Protein AF-A0A4X2M7F9-F1 (afdb_monomer)

Nearest PDB structures (foldseek):
  7aah-assembly2_B  TM=9.301E-01  e=3.452E-06  Homo sapiens
  7aah-assembly1_A  TM=8.688E-01  e=3.042E-06  Homo sapiens

Radius of gyration: 16.71 Å; Cα contacts (8 Å, |Δi|>4): 73; chains: 1; bounding box: 31×27×58 Å

Organism: Vombatus ursinus (NCBI:txid29139)

Foldseek 3Di:
DDPVLVVCLVQQQQWFWWQDPNDIDIDGPPDDDDPDDTDGDGDDCRSVVSNVLVVVCCVPQNPVNLVVQCVPPNPVSSCCVSCVPPDDDDPDPDPPDPPPPPD

Sequence (103 aa):
MCVLCLLVIISATSYGVQEVNKVKRFVGPGLDDVVGISVMITGGPWPGRLFKMCHNYLGELGEDQLYSEYRQGGREALERLLCRDTCPEEEMPGQEEFLRKEL

Structure (mmCIF, N/CA/C/O backbone):
data_AF-A0A4X2M7F9-F1
#
_entry.id   AF-A0A4X2M7F9-F1
#
loop_
_atom_site.group_PDB
_atom_site.id
_atom_site.type_symbol
_atom_site.label_atom_id
_atom_site.label_alt_id
_atom_site.label_comp_id
_atom_site.label_asym_id
_atom_site.label_entity_id
_atom_site.label_seq_id
_atom_site.pdbx_PDB_ins_code
_atom_site.Cartn_x
_atom_site.Cartn_y
_atom_site.Cartn_z
_atom_site.occupancy
_atom_site.B_iso_or_equiv
_atom_site.auth_seq_id
_atom_site.auth_comp_id
_atom_site.auth_asym_id
_atom_site.auth_atom_id
_atom_site.pdbx_PDB_model_num
ATOM 1 N N . MET A 1 1 ? -2.374 -9.892 14.219 1.00 46.53 1 MET A N 1
ATOM 2 C CA . MET A 1 1 ? -2.205 -10.385 12.822 1.00 46.53 1 MET A CA 1
ATOM 3 C C . MET A 1 1 ? -3.547 -10.311 12.107 1.00 46.53 1 MET A C 1
ATOM 5 O O . MET A 1 1 ? -4.291 -11.285 12.069 1.00 46.53 1 MET A O 1
ATOM 9 N N . CYS A 1 2 ? -3.881 -9.131 11.581 1.00 42.03 2 CYS A N 1
ATOM 10 C CA . CYS A 1 2 ? -5.092 -8.913 10.791 1.00 42.03 2 CYS A CA 1
ATOM 11 C C . CYS A 1 2 ? -5.180 -9.866 9.589 1.00 42.03 2 CYS A C 1
ATOM 13 O O . CYS A 1 2 ? -4.201 -10.057 8.866 1.00 42.03 2 CYS A O 1
ATOM 15 N N . VAL A 1 3 ? -6.389 -10.365 9.318 1.00 46.81 3 VAL A N 1
ATOM 16 C CA . VAL A 1 3 ? -6.742 -11.145 8.113 1.00 46.81 3 VAL A CA 1
ATOM 17 C C . VAL A 1 3 ? -6.356 -10.394 6.826 1.00 46.81 3 VAL A C 1
ATOM 19 O O . VAL A 1 3 ? -5.976 -11.010 5.836 1.00 46.81 3 VAL A O 1
ATOM 22 N N . LEU A 1 4 ? -6.361 -9.058 6.874 1.00 50.16 4 LEU A N 1
ATOM 23 C CA . LEU A 1 4 ? -5.976 -8.162 5.782 1.00 50.16 4 LEU A CA 1
ATOM 24 C C . LEU A 1 4 ? -4.472 -8.183 5.454 1.00 50.16 4 LEU A C 1
ATOM 26 O O . LEU A 1 4 ? -4.121 -8.407 4.299 1.00 50.16 4 LEU A O 1
ATOM 30 N N . CYS A 1 5 ? -3.573 -8.048 6.441 1.00 54.59 5 CYS A N 1
ATOM 31 C CA . CYS A 1 5 ? -2.141 -8.239 6.168 1.00 54.59 5 CYS A CA 1
ATOM 32 C C . CYS A 1 5 ? -1.816 -9.711 5.888 1.00 54.59 5 CYS A C 1
ATOM 34 O O . CYS A 1 5 ? -0.948 -9.978 5.070 1.00 54.59 5 CYS A O 1
ATOM 36 N N . LEU A 1 6 ? -2.528 -10.678 6.480 1.00 47.69 6 LEU A N 1
ATOM 37 C CA . LEU A 1 6 ? -2.380 -12.096 6.122 1.00 47.69 6 LEU A CA 1
ATOM 38 C C . LEU A 1 6 ? -2.688 -12.349 4.636 1.00 47.69 6 LEU A C 1
ATOM 40 O O . LEU A 1 6 ? -1.924 -13.053 3.985 1.00 47.69 6 LEU A O 1
ATOM 44 N N . LEU A 1 7 ? -3.730 -11.727 4.072 1.00 54.00 7 LEU A N 1
ATOM 45 C CA . LEU A 1 7 ? -4.034 -11.806 2.637 1.00 54.00 7 LEU A CA 1
ATOM 46 C C . LEU A 1 7 ? -2.940 -11.162 1.770 1.00 54.00 7 LEU A C 1
ATOM 48 O O . LEU A 1 7 ? -2.517 -11.768 0.787 1.00 54.00 7 LEU A O 1
ATOM 52 N N . VAL A 1 8 ? -2.422 -9.990 2.158 1.00 55.88 8 VAL A N 1
ATOM 53 C CA . VAL A 1 8 ? -1.302 -9.332 1.454 1.00 55.88 8 VAL A CA 1
ATOM 54 C C . VAL A 1 8 ? -0.023 -10.177 1.522 1.00 55.88 8 VAL A C 1
ATOM 56 O O . VAL A 1 8 ? 0.692 -10.282 0.531 1.00 55.88 8 VAL A O 1
ATOM 59 N N . ILE A 1 9 ? 0.248 -10.839 2.650 1.00 54.25 9 ILE A N 1
ATOM 60 C CA . ILE A 1 9 ? 1.407 -11.727 2.838 1.00 54.25 9 ILE A CA 1
ATOM 61 C C . ILE A 1 9 ? 1.281 -12.996 1.987 1.00 54.25 9 ILE A C 1
ATOM 63 O O . ILE A 1 9 ? 2.247 -13.397 1.341 1.00 54.25 9 ILE A O 1
ATOM 67 N N . ILE A 1 10 ? 0.098 -13.615 1.959 1.00 51.44 10 ILE A N 1
ATOM 68 C CA . ILE A 1 10 ? -0.160 -14.848 1.199 1.00 51.44 10 ILE A CA 1
ATOM 69 C C . ILE A 1 10 ? -0.150 -14.572 -0.313 1.00 51.44 10 ILE A C 1
ATOM 71 O O . ILE A 1 10 ? 0.323 -15.403 -1.085 1.00 51.44 10 ILE A O 1
ATOM 75 N N . SER A 1 11 ? -0.606 -13.392 -0.739 1.00 60.34 11 SER A N 1
ATOM 76 C CA . SER A 1 11 ? -0.659 -12.998 -2.149 1.00 60.34 11 SER A CA 1
ATOM 77 C C . SER A 1 11 ? 0.582 -12.226 -2.619 1.00 60.34 11 SER A C 1
ATOM 79 O O . SER A 1 11 ? 0.674 -11.904 -3.799 1.00 60.34 11 SER A O 1
ATOM 81 N N . ALA A 1 12 ? 1.571 -11.937 -1.766 1.00 64.00 12 ALA A N 1
ATOM 82 C CA . ALA A 1 12 ? 2.727 -11.095 -2.114 1.00 64.00 12 ALA A CA 1
ATOM 83 C C . ALA A 1 12 ? 3.516 -11.581 -3.349 1.00 64.00 12 ALA A C 1
ATOM 85 O O . ALA A 1 12 ? 4.150 -10.784 -4.035 1.00 64.00 12 ALA A O 1
ATOM 86 N N . THR A 1 13 ? 3.471 -12.881 -3.654 1.00 71.06 13 THR A N 1
ATOM 87 C CA . THR A 1 13 ? 4.107 -13.497 -4.833 1.00 71.06 13 THR A CA 1
ATOM 88 C C . THR A 1 13 ? 3.359 -13.242 -6.143 1.00 71.06 13 THR A C 1
ATOM 90 O O . THR A 1 13 ? 3.959 -13.345 -7.210 1.00 71.06 13 THR A O 1
ATOM 93 N N . SER A 1 14 ? 2.072 -12.898 -6.066 1.00 77.31 14 SER A N 1
ATOM 94 C CA . SER A 1 14 ? 1.237 -12.512 -7.213 1.00 77.31 14 SER A CA 1
ATOM 95 C C . SER A 1 14 ? 1.385 -11.039 -7.602 1.00 77.31 14 SER A C 1
ATOM 97 O O . SER A 1 14 ? 0.883 -10.636 -8.646 1.00 77.31 14 SER A O 1
ATOM 99 N N . TYR A 1 15 ? 2.079 -10.249 -6.778 1.00 80.31 15 TYR A N 1
ATOM 100 C CA . TYR A 1 15 ? 2.410 -8.865 -7.080 1.00 80.31 15 TYR A CA 1
ATOM 101 C C . TYR A 1 15 ? 3.797 -8.758 -7.710 1.00 80.31 15 TYR A C 1
ATOM 103 O O . TYR A 1 15 ? 4.729 -9.501 -7.377 1.00 80.31 15 TYR A O 1
ATOM 111 N N . GLY A 1 16 ? 3.958 -7.780 -8.590 1.00 83.25 16 GLY A N 1
ATOM 112 C CA . GLY A 1 16 ? 5.220 -7.536 -9.261 1.00 83.25 16 GLY A CA 1
ATOM 113 C C . GLY A 1 16 ? 5.270 -6.189 -9.951 1.00 83.25 16 GLY A C 1
ATOM 114 O O . GLY A 1 16 ? 4.405 -5.331 -9.786 1.00 83.25 16 GLY A O 1
ATOM 115 N N . VAL A 1 17 ? 6.337 -6.000 -10.719 1.00 84.81 17 VAL A N 1
ATOM 116 C CA . VAL A 1 17 ? 6.561 -4.776 -11.485 1.00 84.81 17 VAL A CA 1
ATOM 117 C C . VAL A 1 17 ? 6.529 -5.082 -12.967 1.00 84.81 17 VAL A C 1
ATOM 119 O O . VAL A 1 17 ? 7.184 -6.013 -13.434 1.00 84.81 17 VAL A O 1
ATOM 122 N N . GLN A 1 18 ? 5.802 -4.253 -13.696 1.00 85.00 18 GLN A N 1
ATOM 123 C CA . GLN A 1 18 ? 5.732 -4.247 -15.145 1.00 85.0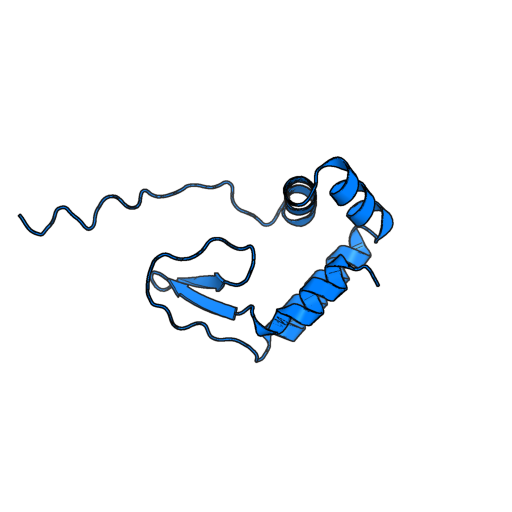0 18 GLN A CA 1
ATOM 124 C C . GLN A 1 18 ? 6.271 -2.914 -15.674 1.00 85.00 18 GLN A C 1
ATOM 126 O O . GLN A 1 18 ? 6.145 -1.878 -15.024 1.00 85.00 18 GLN A O 1
ATOM 131 N N . GLU A 1 19 ? 6.856 -2.918 -16.868 1.00 83.00 19 GLU A N 1
ATOM 132 C CA . GLU A 1 19 ? 7.189 -1.691 -17.592 1.00 83.00 19 GLU A CA 1
ATOM 133 C C . GLU A 1 19 ? 6.073 -1.333 -18.585 1.00 83.00 19 GLU A C 1
ATOM 135 O O . GLU A 1 19 ? 5.740 -2.117 -19.472 1.00 83.00 19 GLU A O 1
ATOM 140 N N . VAL A 1 20 ? 5.486 -0.146 -18.428 1.00 80.56 20 VAL A N 1
ATOM 141 C CA . VAL A 1 20 ? 4.458 0.422 -19.311 1.00 80.56 20 VAL A CA 1
ATOM 142 C C . VAL A 1 20 ? 4.938 1.796 -19.748 1.00 80.56 20 VAL A C 1
ATOM 144 O O . VAL A 1 20 ? 5.211 2.645 -18.904 1.00 80.56 20 VAL A O 1
ATOM 147 N N . ASN A 1 21 ? 5.069 2.031 -21.056 1.00 80.38 21 ASN A N 1
ATOM 148 C CA . ASN A 1 21 ? 5.561 3.306 -21.601 1.00 80.38 21 ASN A CA 1
ATOM 149 C C . ASN A 1 21 ? 6.901 3.760 -20.983 1.00 80.38 21 ASN A C 1
ATOM 151 O O . ASN A 1 21 ? 7.087 4.939 -20.693 1.00 80.38 21 ASN A O 1
ATOM 155 N N . LYS A 1 22 ? 7.834 2.820 -20.763 1.00 80.94 22 LYS A N 1
ATOM 156 C CA . LYS A 1 22 ? 9.134 3.041 -20.089 1.00 80.94 22 LYS A CA 1
ATOM 157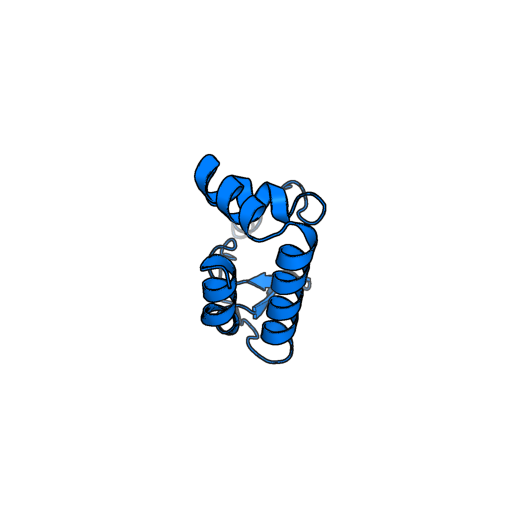 C C . LYS A 1 22 ? 9.047 3.444 -18.611 1.00 80.94 22 LYS A C 1
ATOM 159 O O . LYS A 1 22 ? 10.054 3.806 -18.004 1.00 80.94 22 LYS A O 1
ATOM 164 N N . VAL A 1 23 ? 7.860 3.360 -18.011 1.00 80.31 23 VAL A N 1
ATOM 165 C CA . VAL A 1 23 ? 7.626 3.611 -16.589 1.00 80.31 23 VAL A CA 1
ATOM 166 C C . VAL A 1 23 ? 7.338 2.291 -15.891 1.00 80.31 23 VAL A C 1
ATOM 168 O O . VAL A 1 23 ? 6.516 1.492 -16.336 1.00 80.31 23 VAL A O 1
ATOM 171 N N . LYS A 1 24 ? 8.016 2.057 -14.769 1.00 82.31 24 LYS A N 1
ATOM 172 C CA . LYS A 1 24 ? 7.793 0.875 -13.936 1.00 82.31 24 LYS A CA 1
ATOM 173 C C . LYS A 1 24 ? 6.537 1.079 -13.096 1.00 82.31 24 LYS A C 1
ATOM 175 O O . LYS A 1 24 ? 6.501 1.987 -12.271 1.00 82.31 24 LYS A O 1
ATOM 180 N N . ARG A 1 25 ? 5.531 0.236 -13.304 1.00 82.12 25 ARG A N 1
ATOM 181 C CA . ARG A 1 25 ? 4.267 0.225 -12.563 1.00 82.12 25 ARG A CA 1
ATOM 182 C C . ARG A 1 25 ? 4.137 -1.059 -11.761 1.00 82.12 25 ARG A C 1
ATOM 184 O O . ARG A 1 25 ? 4.608 -2.114 -12.185 1.00 82.12 25 ARG A O 1
ATOM 191 N N . PHE A 1 26 ? 3.530 -0.946 -10.587 1.00 82.19 26 PHE A N 1
ATOM 192 C CA . PHE A 1 26 ? 3.210 -2.097 -9.756 1.00 82.19 26 PHE A CA 1
ATOM 193 C C . PHE A 1 26 ? 1.902 -2.715 -10.249 1.00 82.19 26 PHE A C 1
ATOM 195 O O . PHE A 1 26 ? 0.968 -1.982 -10.557 1.00 82.19 26 PHE A O 1
ATOM 202 N N . VAL A 1 27 ? 1.854 -4.039 -10.353 1.00 80.94 27 VAL A N 1
ATOM 203 C CA . VAL A 1 27 ? 0.689 -4.784 -10.845 1.00 80.94 27 VAL A CA 1
ATOM 204 C C . VAL A 1 27 ? 0.449 -6.004 -9.961 1.00 80.94 27 VAL A C 1
ATOM 206 O O . VAL A 1 27 ? 1.379 -6.532 -9.343 1.00 80.94 27 VAL A O 1
ATOM 209 N N . GLY A 1 28 ? -0.804 -6.439 -9.876 1.00 78.69 28 GLY A N 1
ATOM 210 C CA . GLY A 1 28 ? -1.206 -7.602 -9.093 1.00 78.69 28 GLY A CA 1
ATOM 211 C C . GLY A 1 28 ? -2.693 -7.569 -8.735 1.00 78.69 28 GLY A C 1
ATOM 212 O O . GLY A 1 28 ? -3.397 -6.634 -9.112 1.00 78.69 28 GLY A O 1
ATOM 213 N N . PRO A 1 29 ? -3.189 -8.575 -8.000 1.00 77.69 29 PRO A N 1
ATOM 214 C CA . PRO A 1 29 ? -4.611 -8.701 -7.703 1.00 77.69 29 PRO A CA 1
ATOM 215 C C . PRO A 1 29 ? -5.184 -7.467 -6.998 1.00 77.69 29 PRO A C 1
ATOM 217 O O . PRO A 1 29 ? -4.677 -7.037 -5.960 1.00 77.69 29 PRO A O 1
ATOM 220 N N . GLY A 1 30 ? -6.277 -6.932 -7.540 1.00 75.25 30 GLY A N 1
ATOM 221 C CA . GLY A 1 30 ? -6.972 -5.772 -6.978 1.00 75.25 30 GLY A CA 1
ATOM 222 C C . GLY A 1 30 ? -6.375 -4.411 -7.344 1.00 75.25 30 GLY A C 1
ATOM 223 O O . GLY A 1 30 ? -6.898 -3.419 -6.854 1.00 75.25 30 GLY A O 1
ATOM 224 N N . LEU A 1 31 ? -5.329 -4.368 -8.176 1.00 76.00 31 LEU A N 1
ATOM 225 C CA . LEU A 1 31 ? -4.884 -3.168 -8.891 1.00 76.00 31 LEU A CA 1
ATOM 226 C C . LEU A 1 31 ? -5.436 -3.211 -10.321 1.00 76.00 31 LEU A C 1
ATOM 228 O O . LEU A 1 31 ? -5.699 -4.301 -10.829 1.00 76.00 31 LEU A O 1
ATOM 232 N N . ASP A 1 32 ? -5.592 -2.051 -10.960 1.00 68.81 32 ASP A N 1
ATOM 233 C CA . ASP A 1 32 ? -6.116 -1.986 -12.325 1.00 68.81 32 ASP A CA 1
ATOM 234 C C . ASP A 1 32 ? -5.259 -2.775 -13.314 1.00 68.81 32 ASP A C 1
ATOM 236 O O . ASP A 1 32 ? -4.024 -2.679 -13.344 1.00 68.81 32 ASP A O 1
ATOM 240 N N . ASP A 1 33 ? -5.944 -3.543 -14.157 1.00 63.72 33 ASP A N 1
ATOM 241 C CA . ASP A 1 33 ? -5.303 -4.336 -15.189 1.00 63.72 33 ASP A CA 1
ATOM 242 C C . ASP A 1 33 ? -4.787 -3.425 -16.304 1.00 63.72 33 ASP A C 1
ATOM 244 O O . ASP A 1 33 ? -5.520 -2.660 -16.937 1.00 63.72 33 ASP A O 1
ATOM 248 N N . VAL A 1 34 ? -3.495 -3.545 -16.603 1.00 64.94 34 VAL A N 1
ATOM 249 C CA . VAL A 1 34 ? -2.931 -2.934 -17.804 1.00 64.94 34 VAL A CA 1
ATOM 250 C C . VAL A 1 34 ? -3.400 -3.751 -19.007 1.00 64.94 34 VAL A C 1
ATOM 252 O O . VAL A 1 34 ? -3.032 -4.914 -19.156 1.00 64.94 34 VAL A O 1
ATOM 255 N N . VAL A 1 35 ? -4.193 -3.141 -19.891 1.00 62.91 35 VAL A N 1
ATOM 256 C CA . VAL A 1 35 ? -4.685 -3.793 -21.113 1.00 62.91 35 VAL A CA 1
ATOM 257 C C . VAL A 1 35 ? -3.511 -4.146 -22.038 1.00 62.91 35 VAL A C 1
ATOM 259 O O . VAL A 1 35 ? -2.842 -3.260 -22.569 1.00 62.91 35 VAL A O 1
ATOM 262 N N . GLY A 1 36 ? -3.274 -5.443 -22.254 1.00 65.56 36 GLY A N 1
ATOM 263 C CA . GLY A 1 36 ? -2.264 -5.965 -23.184 1.00 65.56 36 GLY A CA 1
ATOM 264 C C . GLY A 1 36 ? -1.433 -7.114 -22.607 1.00 65.56 36 GLY A C 1
ATOM 265 O O . GLY A 1 36 ? -1.461 -7.387 -21.412 1.00 65.56 36 GLY A O 1
ATOM 266 N N . ILE A 1 37 ? -0.677 -7.808 -23.464 1.00 68.19 37 ILE A N 1
ATOM 267 C CA . ILE A 1 37 ? 0.276 -8.832 -23.011 1.00 68.19 37 ILE A CA 1
ATOM 268 C C . ILE A 1 37 ? 1.493 -8.123 -22.427 1.00 68.19 37 ILE A C 1
ATOM 270 O O . ILE A 1 37 ? 2.143 -7.329 -23.109 1.00 68.19 37 ILE A O 1
ATOM 274 N N . SER A 1 38 ? 1.830 -8.443 -21.183 1.00 68.94 38 SER A N 1
ATOM 275 C CA . SER A 1 38 ? 2.986 -7.876 -20.510 1.00 68.94 38 SER A CA 1
ATOM 276 C C . SER A 1 38 ? 3.768 -8.909 -19.717 1.00 68.94 38 SER A C 1
ATOM 278 O O . SER A 1 38 ? 3.255 -9.954 -19.321 1.00 68.94 38 SER A O 1
ATOM 280 N N . VAL A 1 39 ? 5.046 -8.606 -19.492 1.00 76.88 39 VAL A N 1
ATOM 281 C CA . VAL A 1 39 ? 5.904 -9.405 -18.621 1.00 76.88 39 VAL A CA 1
ATOM 282 C C . VAL A 1 39 ? 5.984 -8.708 -17.271 1.00 76.88 39 VAL A C 1
ATOM 284 O O . VAL A 1 39 ? 6.539 -7.614 -17.154 1.00 76.88 39 VAL A O 1
ATOM 287 N N . MET A 1 40 ? 5.431 -9.359 -16.252 1.00 79.31 40 MET A N 1
ATOM 288 C CA . MET A 1 40 ? 5.576 -8.953 -14.860 1.00 79.31 40 MET A CA 1
ATOM 289 C C . MET A 1 40 ? 6.808 -9.627 -14.251 1.00 79.31 40 MET A C 1
ATOM 291 O O . MET A 1 40 ? 6.982 -10.842 -14.341 1.00 79.31 40 MET A O 1
ATOM 295 N N . ILE A 1 41 ? 7.637 -8.838 -13.571 1.00 82.19 41 ILE A N 1
ATOM 296 C CA . ILE A 1 41 ? 8.737 -9.337 -12.749 1.00 82.19 41 ILE A CA 1
ATOM 297 C C . ILE A 1 41 ? 8.223 -9.480 -11.315 1.00 82.19 41 ILE A C 1
ATOM 299 O O . ILE A 1 41 ? 8.031 -8.482 -10.613 1.00 82.19 41 ILE A O 1
ATOM 303 N N . THR A 1 42 ? 8.002 -10.720 -10.886 1.00 82.12 42 THR A N 1
ATOM 304 C CA . THR A 1 42 ? 7.594 -11.075 -9.518 1.00 82.12 42 THR A CA 1
ATOM 305 C C . THR A 1 42 ? 8.788 -11.514 -8.667 1.00 82.12 42 THR A C 1
ATOM 307 O O . THR A 1 42 ? 9.891 -11.753 -9.165 1.00 82.12 42 THR A O 1
ATOM 310 N N . GLY A 1 43 ? 8.585 -11.613 -7.351 1.00 77.62 43 GLY A N 1
ATOM 311 C CA . GLY A 1 43 ? 9.615 -12.080 -6.420 1.00 77.62 43 GLY A CA 1
ATOM 312 C C . GLY A 1 43 ? 10.725 -11.054 -6.152 1.00 77.62 43 GLY A C 1
ATOM 313 O O . GLY A 1 43 ? 10.496 -9.843 -6.149 1.00 77.62 43 GLY A O 1
ATOM 314 N N . GLY A 1 44 ? 11.935 -11.530 -5.847 1.00 81.62 44 GLY A N 1
ATOM 315 C CA . GLY A 1 44 ? 13.064 -10.662 -5.499 1.00 81.62 44 GLY A CA 1
ATOM 316 C C . GLY A 1 44 ? 12.782 -9.804 -4.249 1.00 81.62 44 GLY A C 1
ATOM 317 O O . GLY A 1 44 ? 12.313 -10.336 -3.244 1.00 81.62 44 GLY A O 1
ATOM 318 N N . PRO A 1 45 ? 13.057 -8.486 -4.261 1.00 85.38 45 PRO A N 1
ATOM 319 C CA . PRO A 1 45 ? 12.857 -7.631 -3.090 1.00 85.38 45 PRO A CA 1
ATOM 320 C C . PRO A 1 45 ? 11.386 -7.259 -2.838 1.00 85.38 45 PRO A C 1
ATOM 322 O O . PRO A 1 45 ? 11.081 -6.698 -1.785 1.00 85.38 45 PRO A O 1
ATOM 325 N N . TRP A 1 46 ? 10.477 -7.513 -3.786 1.00 83.81 46 TRP A N 1
ATOM 326 C CA . TRP A 1 46 ? 9.104 -7.001 -3.735 1.00 83.81 46 TRP A CA 1
ATOM 327 C C . TRP A 1 46 ? 8.266 -7.579 -2.590 1.00 83.81 46 TRP A C 1
ATOM 329 O O . TRP A 1 46 ? 7.687 -6.772 -1.862 1.00 83.81 46 TRP A O 1
ATOM 339 N N . PRO A 1 47 ? 8.271 -8.901 -2.314 1.00 83.25 47 PRO A N 1
ATOM 340 C CA . PRO A 1 47 ? 7.548 -9.443 -1.164 1.00 83.25 47 PRO A CA 1
ATOM 341 C C . PRO A 1 47 ? 8.010 -8.836 0.166 1.00 83.25 47 PRO A C 1
ATOM 343 O O . PRO A 1 47 ? 7.188 -8.462 0.997 1.00 83.25 47 PRO A O 1
ATOM 346 N N . GLY A 1 48 ? 9.324 -8.654 0.349 1.00 84.25 48 GLY A N 1
ATOM 347 C CA . GLY A 1 48 ? 9.876 -8.035 1.558 1.00 84.25 48 GLY A CA 1
ATOM 348 C C . GLY A 1 48 ? 9.512 -6.552 1.699 1.00 84.25 48 GLY A C 1
ATOM 349 O O . GLY A 1 48 ? 9.235 -6.084 2.803 1.00 84.25 48 GLY A O 1
ATOM 350 N N . ARG A 1 49 ? 9.466 -5.808 0.586 1.00 85.81 49 ARG A N 1
ATOM 351 C CA . ARG A 1 49 ? 9.037 -4.398 0.571 1.00 85.81 49 ARG A CA 1
ATOM 352 C C . ARG A 1 49 ? 7.552 -4.252 0.899 1.00 85.81 49 ARG A C 1
ATOM 354 O O . ARG A 1 49 ? 7.217 -3.414 1.731 1.00 85.81 49 ARG A O 1
ATOM 361 N N . LEU A 1 50 ? 6.695 -5.085 0.305 1.00 82.44 50 LEU A N 1
ATOM 362 C CA . LEU A 1 50 ? 5.258 -5.113 0.595 1.00 82.44 50 LEU A CA 1
ATOM 363 C C . LEU A 1 50 ? 4.985 -5.489 2.052 1.00 82.44 50 LEU A C 1
ATOM 365 O O . LEU A 1 50 ? 4.189 -4.837 2.721 1.00 82.44 50 LEU A O 1
ATOM 369 N N . PHE A 1 51 ? 5.701 -6.489 2.571 1.00 83.94 51 PHE A N 1
ATOM 370 C CA . PHE A 1 51 ? 5.607 -6.885 3.973 1.00 83.94 51 PHE A CA 1
ATOM 371 C C . PHE A 1 51 ? 5.933 -5.723 4.914 1.00 83.94 51 PHE A C 1
ATOM 373 O O . PHE A 1 51 ? 5.160 -5.413 5.821 1.00 83.94 51 PHE A O 1
ATOM 380 N N . LYS A 1 52 ? 7.063 -5.047 4.671 1.00 87.06 52 LYS A N 1
ATOM 381 C CA . LYS A 1 52 ? 7.488 -3.897 5.472 1.00 87.06 52 LYS A CA 1
ATOM 382 C C . LYS A 1 52 ? 6.463 -2.762 5.414 1.00 87.06 52 LYS A C 1
ATOM 384 O O . LYS A 1 52 ? 6.156 -2.181 6.445 1.00 87.06 52 LYS A O 1
ATOM 389 N N . MET A 1 53 ? 5.913 -2.481 4.234 1.00 84.94 53 MET A N 1
ATOM 390 C CA . MET A 1 53 ? 4.867 -1.473 4.060 1.00 84.94 53 MET A CA 1
ATOM 391 C C . MET A 1 53 ? 3.594 -1.824 4.853 1.00 84.94 53 MET A C 1
ATOM 393 O O . MET A 1 53 ? 3.110 -0.979 5.597 1.00 84.94 53 MET A O 1
ATOM 397 N N . CYS A 1 54 ? 3.102 -3.071 4.780 1.00 84.12 54 CYS A N 1
ATOM 398 C CA . CYS A 1 54 ? 1.931 -3.519 5.558 1.00 84.12 54 CYS A CA 1
ATOM 399 C C . CYS A 1 54 ? 2.160 -3.327 7.061 1.00 84.12 54 CYS A C 1
ATOM 401 O O . CYS A 1 54 ? 1.298 -2.818 7.770 1.00 84.12 54 CYS A O 1
ATOM 403 N N . HIS A 1 55 ? 3.349 -3.699 7.545 1.00 85.62 55 HIS A N 1
ATOM 404 C CA . HIS A 1 55 ? 3.713 -3.532 8.949 1.00 85.62 55 HIS A CA 1
ATOM 405 C C . HIS A 1 55 ? 3.802 -2.071 9.384 1.00 85.62 55 HIS A C 1
ATOM 407 O O . HIS A 1 55 ? 3.402 -1.765 10.504 1.00 85.62 55 HIS A O 1
ATOM 413 N N . ASN A 1 56 ? 4.289 -1.182 8.519 1.00 87.31 56 ASN A N 1
ATOM 414 C CA . ASN A 1 56 ? 4.297 0.248 8.806 1.00 87.31 56 ASN A CA 1
ATOM 415 C C . ASN A 1 56 ? 2.863 0.777 8.953 1.00 87.31 56 ASN A C 1
ATOM 417 O O . ASN A 1 56 ? 2.559 1.373 9.978 1.00 87.31 56 ASN A O 1
ATOM 421 N N . TYR A 1 57 ? 1.959 0.460 8.017 1.00 85.19 57 TYR A N 1
ATOM 422 C CA . TYR A 1 57 ? 0.551 0.869 8.120 1.00 85.19 57 TYR A CA 1
ATOM 423 C C . TYR A 1 57 ? -0.143 0.312 9.367 1.00 85.19 57 TYR A C 1
ATOM 425 O O . TYR A 1 57 ? -0.876 1.033 10.038 1.00 85.19 57 TYR A O 1
ATOM 433 N N . LEU A 1 58 ? 0.108 -0.957 9.711 1.00 86.25 58 LEU A N 1
ATOM 434 C CA . LEU A 1 58 ? -0.395 -1.547 10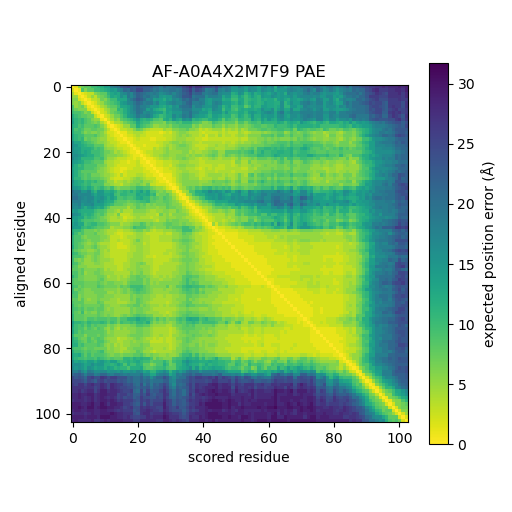.955 1.00 86.25 58 LEU A CA 1
ATOM 435 C C . LEU A 1 58 ? 0.135 -0.816 12.193 1.00 86.25 58 LEU A C 1
ATOM 437 O O . LEU A 1 58 ? -0.609 -0.638 13.151 1.00 86.25 58 LEU A O 1
ATOM 441 N N . GLY A 1 59 ? 1.411 -0.428 12.193 1.00 87.69 59 GLY A N 1
ATOM 442 C CA . GLY A 1 59 ? 2.031 0.286 13.308 1.00 87.69 59 GLY A CA 1
ATOM 443 C C . GLY A 1 59 ? 1.548 1.730 13.448 1.00 87.69 59 GLY A C 1
ATO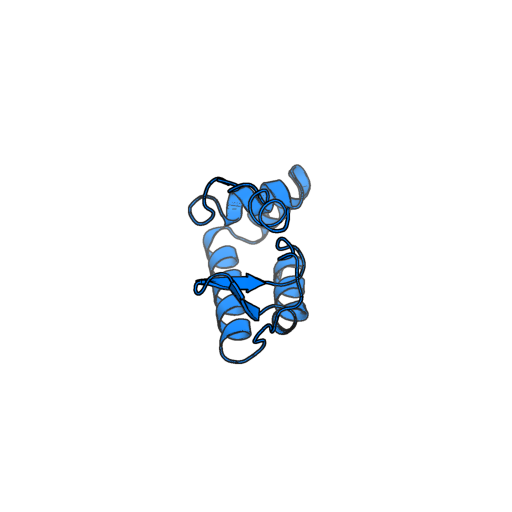M 444 O O . GLY A 1 59 ? 1.437 2.220 14.566 1.00 87.69 59 GLY A O 1
ATOM 445 N N . GLU A 1 60 ? 1.254 2.398 12.332 1.00 89.00 60 GLU A N 1
ATOM 446 C C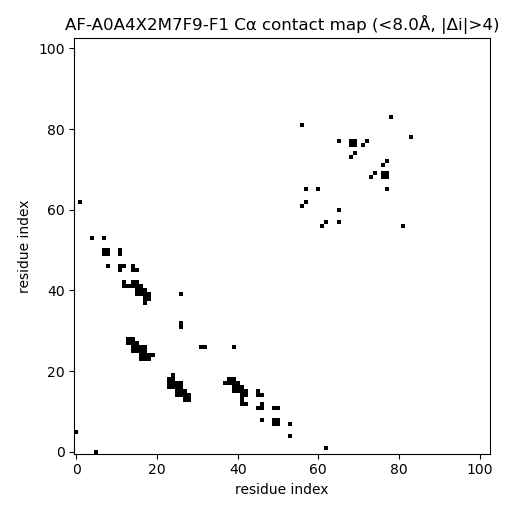A . GLU A 1 60 ? 0.815 3.797 12.299 1.00 89.00 60 GLU A CA 1
ATOM 447 C C . GLU A 1 60 ? -0.678 3.960 12.611 1.00 89.00 60 GLU A C 1
ATOM 449 O O . GLU A 1 60 ? -1.043 4.836 13.391 1.00 89.00 60 GLU A O 1
ATOM 454 N N . LEU A 1 61 ? -1.538 3.119 12.023 1.00 88.50 61 LEU A N 1
ATOM 455 C CA . LEU A 1 61 ? -3.001 3.228 12.137 1.00 88.50 61 LEU A CA 1
ATOM 456 C C . LEU A 1 61 ? -3.592 2.279 13.189 1.00 88.50 61 LEU A C 1
ATOM 458 O O . LEU A 1 61 ? -4.662 2.533 13.735 1.00 88.50 61 LEU A O 1
ATOM 462 N N . GLY A 1 62 ? -2.907 1.177 13.495 1.00 88.44 62 GLY A N 1
ATOM 463 C CA . GLY A 1 62 ? -3.424 0.141 14.383 1.00 88.44 62 GLY A CA 1
ATOM 464 C C . GLY A 1 62 ? -4.460 -0.777 13.722 1.00 88.44 62 GLY A C 1
ATOM 465 O O . GLY A 1 62 ? -5.164 -0.428 12.772 1.00 88.44 62 GLY A O 1
ATOM 466 N N . GLU A 1 63 ? -4.566 -1.997 14.244 1.00 87.00 63 GLU A N 1
ATOM 467 C CA . GLU A 1 63 ? -5.437 -3.049 13.698 1.00 87.00 63 GLU A CA 1
ATOM 468 C C . GLU A 1 63 ? -6.930 -2.708 13.844 1.00 87.00 63 GLU A C 1
ATOM 470 O O . GLU A 1 63 ? -7.715 -2.965 12.927 1.00 87.00 63 GLU A O 1
ATOM 475 N N . ASP A 1 64 ? -7.314 -2.080 14.959 1.00 89.12 64 ASP A N 1
ATOM 476 C CA . ASP A 1 64 ? -8.709 -1.735 15.255 1.00 89.12 64 ASP A CA 1
ATOM 477 C C . ASP A 1 64 ? -9.254 -0.674 14.296 1.00 89.12 64 ASP A C 1
ATOM 479 O O . ASP A 1 64 ? -10.366 -0.818 13.779 1.00 89.12 64 ASP A O 1
ATOM 483 N N . GLN A 1 65 ? -8.463 0.364 14.002 1.00 88.81 65 GLN A N 1
ATOM 484 C CA . GLN A 1 65 ? -8.862 1.414 13.068 1.00 88.81 65 GLN A CA 1
ATOM 485 C C . GLN A 1 65 ? -9.034 0.835 11.664 1.00 88.81 65 GLN A C 1
ATOM 487 O O . GLN A 1 65 ? -10.104 0.979 11.077 1.00 88.81 65 GLN A O 1
ATOM 492 N N . LEU A 1 66 ? -8.036 0.095 11.171 1.00 86.69 66 LEU A N 1
ATOM 493 C CA . LEU A 1 66 ? -8.081 -0.541 9.851 1.00 86.69 66 LEU A CA 1
ATOM 494 C C . LEU A 1 66 ? -9.292 -1.467 9.701 1.00 86.69 66 LEU A C 1
ATOM 496 O O . LEU A 1 66 ? -9.981 -1.446 8.680 1.00 86.69 66 LEU A O 1
ATOM 500 N N . TYR A 1 67 ? -9.582 -2.271 10.726 1.00 85.38 67 TYR A N 1
ATOM 501 C CA . TYR A 1 67 ? -10.737 -3.158 10.701 1.00 85.38 67 TYR A CA 1
ATOM 502 C C . TYR A 1 67 ? -12.062 -2.389 10.764 1.00 85.38 67 TYR A C 1
ATOM 504 O O . TYR A 1 67 ? -12.995 -2.722 10.032 1.00 85.38 67 TYR A O 1
ATOM 512 N N . SER A 1 68 ? -12.160 -1.352 11.599 1.00 89.31 68 SER A N 1
ATOM 513 C CA . SER A 1 68 ? -13.378 -0.544 11.723 1.00 89.31 68 SER A CA 1
ATOM 514 C C . SER A 1 68 ? -13.712 0.223 10.441 1.00 89.31 68 SER A C 1
ATOM 516 O O . SER A 1 68 ? -14.879 0.265 10.053 1.00 89.31 68 SER A O 1
ATOM 518 N N . GLU A 1 69 ? -12.703 0.752 9.751 1.00 89.38 69 GLU A N 1
ATOM 519 C CA . GLU A 1 69 ? -12.844 1.463 8.478 1.00 89.38 69 GLU A CA 1
ATOM 520 C C . GLU A 1 69 ? -13.282 0.509 7.367 1.00 89.38 69 GLU A C 1
ATOM 522 O O . GLU A 1 69 ? -14.264 0.759 6.663 1.00 89.38 69 GLU A O 1
ATOM 527 N N . TYR A 1 70 ? -12.655 -0.670 7.295 1.00 85.44 70 TYR A N 1
ATOM 528 C CA . TYR A 1 70 ? -13.089 -1.728 6.386 1.00 85.44 70 TYR A CA 1
ATOM 529 C C . TYR A 1 70 ? -14.537 -2.175 6.649 1.00 85.44 70 TYR A C 1
ATOM 531 O O . TYR A 1 70 ? -15.298 -2.426 5.717 1.00 85.44 70 TYR A O 1
ATOM 539 N N . ARG A 1 71 ? -14.954 -2.270 7.917 1.00 88.50 71 ARG A N 1
ATOM 540 C CA . ARG A 1 71 ? -16.324 -2.662 8.285 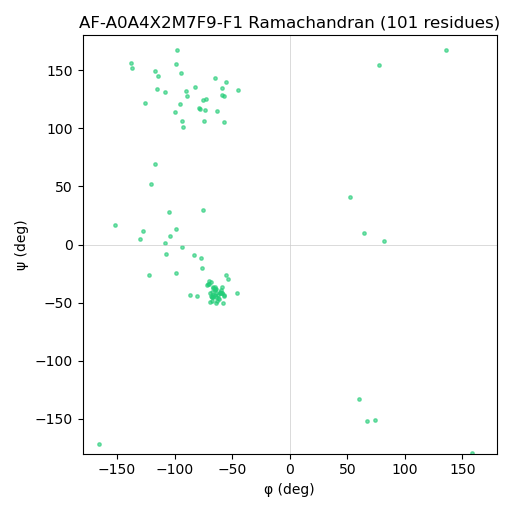1.00 88.50 71 ARG A CA 1
ATOM 541 C C . ARG A 1 71 ? -17.372 -1.616 7.918 1.00 88.50 71 ARG A C 1
ATOM 543 O O . ARG A 1 71 ? -18.507 -2.001 7.649 1.00 88.50 71 ARG A O 1
ATOM 550 N N . GLN A 1 72 ? -17.017 -0.336 7.950 1.00 89.88 72 GLN A N 1
ATOM 551 C CA . GLN A 1 72 ? -17.943 0.765 7.687 1.00 89.88 72 GLN A CA 1
ATOM 552 C C . GLN A 1 72 ? -18.055 1.089 6.198 1.00 89.88 72 GLN A C 1
ATOM 554 O O . GLN A 1 72 ? -19.162 1.289 5.705 1.00 89.88 72 GLN A O 1
ATOM 559 N N . GLY A 1 73 ? -16.930 1.126 5.482 1.00 83.88 73 GLY A N 1
ATOM 560 C CA . GLY A 1 73 ? -16.882 1.583 4.092 1.00 83.88 73 GLY A CA 1
ATOM 561 C C . GLY A 1 73 ? -16.216 0.614 3.116 1.00 83.88 73 GLY A C 1
ATOM 562 O O . GLY A 1 73 ? -15.944 0.986 1.976 1.00 83.88 73 GLY A O 1
ATOM 563 N N . GLY A 1 74 ? -15.951 -0.625 3.535 1.00 83.88 74 GLY A N 1
ATOM 564 C CA . GLY A 1 74 ? -15.415 -1.670 2.668 1.00 83.88 74 GLY A CA 1
ATOM 565 C C . GLY A 1 74 ? -13.986 -1.399 2.193 1.00 83.88 74 GLY A C 1
ATOM 566 O O . GLY A 1 74 ? -13.187 -0.752 2.870 1.00 83.88 74 GLY A O 1
ATOM 567 N N . ARG A 1 75 ? -13.651 -1.935 1.012 1.00 80.19 75 ARG A N 1
ATOM 568 C CA . ARG A 1 75 ? -12.312 -1.814 0.414 1.00 80.19 75 ARG A CA 1
ATOM 569 C C . ARG A 1 75 ? -11.958 -0.363 0.080 1.00 80.19 75 ARG A C 1
ATOM 571 O O . ARG A 1 75 ? -10.866 0.065 0.420 1.00 80.19 75 ARG A O 1
ATOM 578 N N . GLU A 1 76 ? -12.874 0.383 -0.531 1.00 81.12 76 GLU A N 1
ATOM 579 C CA . GLU A 1 76 ? -12.618 1.753 -1.000 1.00 81.12 76 GLU A CA 1
ATOM 580 C C . GLU A 1 76 ? -12.337 2.733 0.143 1.00 81.12 76 GLU A C 1
ATOM 582 O O . GLU A 1 76 ? -11.487 3.613 0.020 1.00 81.12 76 GLU A O 1
ATOM 587 N N . ALA A 1 77 ? -13.044 2.606 1.272 1.00 84.62 77 ALA A N 1
ATOM 588 C CA . ALA A 1 77 ? -12.782 3.457 2.432 1.00 84.62 77 ALA A CA 1
ATOM 589 C C . ALA A 1 77 ? -11.419 3.160 3.053 1.00 84.62 77 ALA A C 1
ATOM 591 O O . ALA A 1 77 ? -10.679 4.083 3.392 1.00 84.62 77 ALA A O 1
ATOM 592 N N . LEU A 1 78 ? -11.067 1.877 3.133 1.00 83.81 78 LEU A N 1
ATOM 593 C CA . LEU A 1 78 ? -9.757 1.464 3.601 1.00 83.81 78 LEU A CA 1
ATOM 594 C C . LEU A 1 78 ? -8.643 1.950 2.664 1.00 83.81 78 LEU A C 1
ATOM 596 O O . LEU A 1 78 ? -7.615 2.425 3.133 1.00 83.81 78 LEU A O 1
ATOM 600 N N . GLU A 1 79 ? -8.849 1.872 1.353 1.00 82.06 79 GLU A N 1
ATOM 601 C CA . GLU A 1 79 ? -7.901 2.377 0.362 1.00 82.06 79 GLU A CA 1
ATOM 602 C C . GLU A 1 79 ? -7.701 3.888 0.494 1.00 82.06 79 GLU A C 1
ATOM 604 O O . GLU A 1 79 ? -6.567 4.344 0.588 1.00 82.06 79 GLU A O 1
ATOM 609 N N . ARG A 1 80 ? -8.781 4.668 0.624 1.00 84.00 80 ARG A N 1
ATOM 610 C CA . ARG A 1 80 ? -8.692 6.116 0.877 1.00 84.00 80 ARG A CA 1
ATOM 611 C C . ARG A 1 80 ? -7.928 6.455 2.156 1.00 84.00 80 ARG A C 1
ATOM 613 O O . ARG A 1 80 ? -7.207 7.449 2.182 1.00 84.00 80 ARG A O 1
ATOM 620 N N . LEU A 1 81 ? -8.074 5.646 3.206 1.00 85.06 81 LEU A N 1
ATOM 621 C CA . LEU A 1 81 ? -7.320 5.818 4.447 1.00 85.06 81 LEU A CA 1
ATOM 622 C C . LEU A 1 81 ? -5.824 5.538 4.241 1.00 85.06 81 LEU A C 1
ATOM 624 O O . LEU A 1 81 ? -4.993 6.333 4.670 1.00 85.06 81 LEU A O 1
ATOM 628 N N . LEU A 1 82 ? -5.488 4.419 3.595 1.00 83.69 82 LEU A N 1
ATOM 629 C CA . LEU A 1 82 ? -4.105 3.967 3.400 1.00 83.69 82 LEU A CA 1
ATOM 630 C C . LEU A 1 82 ? -3.336 4.815 2.379 1.00 83.69 82 LEU A C 1
ATOM 632 O O . LEU A 1 82 ? -2.132 5.030 2.521 1.00 83.69 82 LEU A O 1
ATOM 636 N N . CYS A 1 83 ? -4.030 5.293 1.352 1.00 81.38 83 CYS A N 1
ATOM 637 C CA . CYS A 1 83 ? -3.438 5.929 0.183 1.00 81.38 83 CYS A CA 1
ATOM 638 C C . CYS A 1 83 ? -3.583 7.453 0.164 1.00 81.38 83 CYS A C 1
ATOM 640 O O . CYS A 1 83 ? -3.224 8.076 -0.836 1.00 81.38 83 C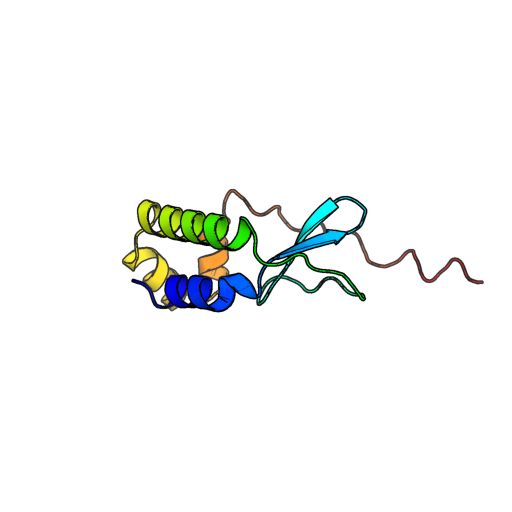YS A O 1
ATOM 642 N N . ARG A 1 84 ? -4.076 8.053 1.255 1.00 78.38 84 ARG A N 1
ATOM 643 C CA . ARG A 1 84 ? -4.425 9.478 1.361 1.00 78.38 84 ARG A CA 1
ATOM 644 C C . ARG A 1 84 ? -3.374 10.435 0.788 1.00 78.38 84 ARG A C 1
ATOM 646 O O . ARG A 1 84 ? -3.739 11.384 0.108 1.00 78.38 84 ARG A O 1
ATOM 653 N N . ASP A 1 85 ? -2.097 10.161 1.050 1.00 72.12 85 ASP A N 1
ATOM 654 C CA . ASP A 1 85 ? -0.972 11.016 0.645 1.00 72.12 85 ASP A CA 1
ATOM 655 C C . ASP A 1 85 ? -0.122 10.405 -0.487 1.00 72.12 85 ASP A C 1
ATOM 657 O O . ASP A 1 85 ? 0.908 10.961 -0.864 1.00 72.12 85 ASP A O 1
ATOM 661 N N . THR A 1 86 ? -0.489 9.218 -0.988 1.00 7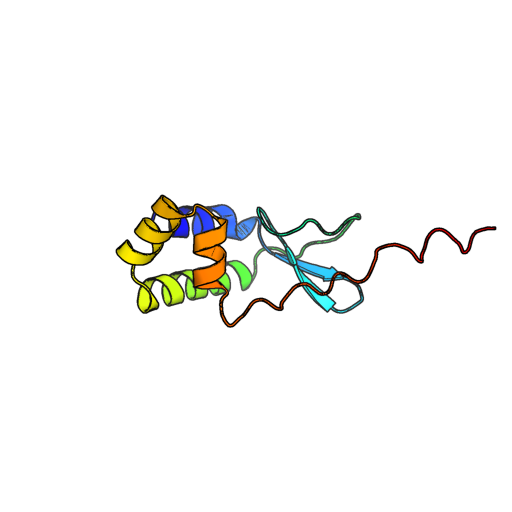4.19 86 THR A N 1
ATOM 662 C CA . THR A 1 86 ? 0.374 8.403 -1.870 1.00 74.19 86 THR A CA 1
ATOM 663 C C . THR A 1 86 ? -0.253 8.090 -3.229 1.00 74.19 86 THR A C 1
ATOM 665 O O . THR A 1 86 ? 0.488 7.889 -4.191 1.00 74.19 86 THR A O 1
ATOM 668 N N . CYS A 1 87 ? -1.586 8.064 -3.342 1.00 69.94 87 CYS A N 1
ATOM 669 C CA . CYS A 1 87 ? -2.249 7.870 -4.630 1.00 69.94 87 CYS A CA 1
ATOM 670 C C . CYS A 1 87 ? -2.482 9.216 -5.334 1.00 69.94 87 CYS A C 1
ATOM 672 O O . CYS A 1 87 ? -3.049 10.122 -4.723 1.00 69.94 87 CYS A O 1
ATOM 674 N N . PRO A 1 88 ? -2.067 9.369 -6.604 1.00 58.81 88 PRO A N 1
ATOM 675 C CA . PRO A 1 88 ? -2.469 10.520 -7.401 1.00 58.81 88 PRO A CA 1
ATOM 676 C C . PRO A 1 88 ? -3.988 10.490 -7.637 1.00 58.81 88 PRO A C 1
ATOM 678 O O . PRO A 1 88 ? -4.558 9.417 -7.834 1.00 58.81 88 PRO A O 1
ATOM 681 N N . GLU A 1 89 ? -4.638 11.657 -7.641 1.00 55.09 89 GLU A N 1
ATOM 682 C CA . GLU A 1 89 ? -5.987 11.797 -8.206 1.00 55.09 89 GLU A CA 1
ATOM 683 C C . GLU A 1 89 ? -5.927 11.390 -9.688 1.00 55.09 89 GLU A C 1
ATOM 685 O O . GLU A 1 89 ? -5.034 11.823 -10.418 1.00 55.09 89 GLU A O 1
ATOM 690 N N . GLU A 1 90 ? -6.816 10.494 -10.119 1.00 50.44 90 GLU A N 1
ATOM 691 C CA . GLU A 1 90 ? -6.831 9.957 -11.481 1.00 50.44 90 GLU A CA 1
ATOM 692 C C . GLU A 1 90 ? -6.955 11.072 -12.538 1.00 50.44 90 GLU A C 1
ATOM 694 O O . GLU A 1 90 ? -8.039 11.589 -12.794 1.00 50.44 90 GLU A O 1
ATOM 699 N N . GLU A 1 91 ? -5.867 11.386 -13.244 1.00 36.41 91 GLU A N 1
ATOM 700 C CA . GLU A 1 91 ? -5.966 11.819 -14.637 1.00 36.41 91 GLU A CA 1
ATOM 701 C C . GLU A 1 91 ? -5.818 10.576 -15.511 1.00 36.41 91 GLU A C 1
ATOM 703 O O . GLU A 1 91 ? -4.716 10.073 -15.719 1.00 36.41 91 GLU A O 1
ATOM 708 N N . MET A 1 92 ? -6.943 10.063 -16.009 1.00 38.06 92 MET A N 1
ATOM 709 C CA . MET A 1 92 ? -6.996 9.060 -17.071 1.00 38.06 92 MET A CA 1
ATOM 710 C C . MET A 1 92 ? -6.668 9.733 -18.416 1.00 38.06 92 MET A C 1
ATOM 712 O O . MET A 1 92 ? -7.540 10.422 -18.956 1.00 38.06 92 MET A O 1
ATOM 716 N N . PRO A 1 93 ? -5.482 9.552 -19.037 1.00 35.62 93 PRO A N 1
ATOM 717 C CA . PRO A 1 93 ? -5.290 9.981 -20.411 1.00 35.62 93 PRO A CA 1
ATOM 718 C C . PRO A 1 93 ? -5.950 8.927 -21.298 1.00 35.62 93 PRO A C 1
ATOM 720 O O . PRO A 1 93 ? -5.567 7.754 -21.290 1.00 35.62 93 PRO A O 1
ATOM 723 N N . GLY A 1 94 ? -6.977 9.368 -22.021 1.00 36.91 94 GLY A N 1
ATOM 724 C CA . GLY A 1 94 ? -7.819 8.559 -22.887 1.00 36.91 94 GLY A CA 1
ATOM 725 C C . GLY A 1 94 ? -7.040 7.593 -23.774 1.00 36.91 94 GLY A C 1
ATOM 726 O O . GLY A 1 94 ? -6.086 7.943 -24.466 1.00 36.91 94 GLY A O 1
ATOM 727 N N . GLN A 1 95 ? -7.522 6.357 -23.791 1.00 42.38 95 GLN A N 1
ATOM 728 C CA . GLN A 1 95 ? -7.061 5.266 -24.640 1.00 42.38 95 GLN A CA 1
ATOM 729 C C . GLN A 1 95 ? -7.549 5.413 -26.104 1.00 42.38 95 GLN A C 1
ATOM 731 O O . GLN A 1 95 ? -7.730 4.421 -26.805 1.00 42.38 95 GLN A O 1
ATOM 736 N N . GLU A 1 96 ? -7.743 6.643 -26.589 1.00 44.69 96 GLU A N 1
ATOM 737 C CA . GLU A 1 96 ? -8.183 6.966 -27.953 1.00 44.69 96 GLU A CA 1
ATOM 738 C C . GLU A 1 96 ? -7.116 7.766 -28.718 1.00 44.69 96 GLU A C 1
ATOM 740 O O . GLU A 1 96 ? -7.317 8.928 -29.049 1.00 44.69 96 GLU A O 1
ATOM 745 N N . GLU A 1 97 ? -5.977 7.158 -29.070 1.00 47.75 97 GLU A N 1
ATOM 746 C CA . GLU A 1 97 ? -5.214 7.677 -30.227 1.00 47.75 97 GLU A CA 1
ATOM 747 C C . GLU A 1 97 ? -4.355 6.656 -30.991 1.00 47.75 97 GLU A C 1
ATOM 749 O O . GLU A 1 97 ? -3.505 7.040 -31.792 1.00 47.75 97 GLU A O 1
ATOM 754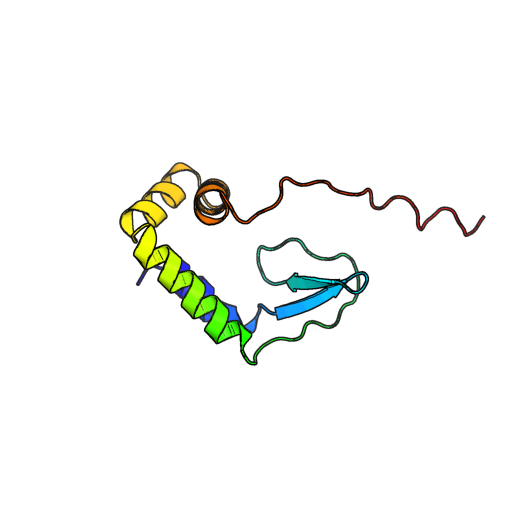 N N . PHE A 1 98 ? -4.573 5.346 -30.821 1.00 41.72 98 PHE A N 1
ATOM 755 C CA . PHE A 1 98 ? -3.843 4.341 -31.618 1.00 41.72 98 PHE A CA 1
ATOM 756 C C . PHE A 1 98 ? -4.686 3.628 -32.688 1.00 41.72 98 PHE A C 1
ATOM 758 O O . PHE A 1 98 ? -4.134 2.955 -33.550 1.00 41.72 98 PHE A O 1
ATOM 765 N N . LEU A 1 99 ? -6.009 3.833 -32.716 1.00 50.38 99 LEU A N 1
ATOM 766 C CA . LEU A 1 99 ? -6.926 3.212 -33.690 1.00 50.38 99 LEU A CA 1
ATOM 767 C C . LEU A 1 99 ? -7.416 4.175 -34.789 1.00 50.38 99 LEU A C 1
ATOM 769 O O . LEU A 1 99 ? -8.504 4.008 -35.333 1.00 50.38 99 LEU A O 1
ATOM 773 N N . ARG A 1 100 ? -6.621 5.198 -35.136 1.00 50.88 100 ARG A N 1
ATOM 774 C CA . ARG A 1 100 ? -6.927 6.110 -36.259 1.00 50.88 100 ARG A CA 1
ATOM 775 C C . ARG A 1 100 ? -5.794 6.346 -37.260 1.00 50.88 100 ARG A C 1
ATOM 777 O O . ARG A 1 100 ? -5.981 7.136 -38.175 1.00 50.88 100 ARG A O 1
ATOM 784 N N . LYS A 1 101 ? -4.647 5.668 -37.129 1.00 45.75 101 LYS A N 1
ATOM 785 C CA . LYS A 1 101 ? -3.530 5.791 -38.090 1.00 45.75 101 LYS A CA 1
ATOM 786 C C . LYS A 1 101 ? -3.439 4.676 -39.140 1.00 45.75 101 LYS A C 1
ATOM 788 O O . LYS A 1 101 ? -2.447 4.616 -39.850 1.00 45.75 101 LYS A O 1
ATOM 793 N N . GLU A 1 102 ? -4.478 3.860 -39.288 1.00 52.19 102 GLU A N 1
ATOM 794 C CA . GLU A 1 102 ? -4.590 2.854 -40.361 1.00 52.19 102 GLU A CA 1
ATOM 795 C C . GLU A 1 102 ? -5.842 3.118 -41.224 1.00 52.19 102 GLU A C 1
ATOM 797 O O . GLU A 1 102 ? -6.691 2.245 -41.400 1.00 52.19 102 GLU A O 1
ATOM 802 N N . LEU A 1 103 ? -5.990 4.357 -41.711 1.00 48.91 103 LEU A N 1
ATOM 803 C CA . LEU A 1 103 ? -6.901 4.736 -42.801 1.00 48.91 103 LEU A CA 1
ATOM 804 C C . LEU A 1 103 ? -6.163 5.640 -43.789 1.00 48.91 103 LEU A C 1
ATOM 806 O O . LEU A 1 103 ? -5.557 6.632 -43.322 1.00 48.91 103 LEU A O 1
#

pLDDT: mean 72.42, std 15.95, range [35.62, 89.88]

Mean predicted aligned error: 10.94 Å

InterPro domains:
  IPR052682 Marginal zone B- and B1-cell-specific protein [PTHR15881] (12-86)

Secondary structure (DSSP, 8-state):
--HHHHHHHHHGGG-EEEEETTEEEEE-TTSPP-SS----EESTTHHHHHHHHHHHHHHHH-HHHHHHHHHHHHHHHHHHHHSTTTSPP-----S-SSSSS--

Solvent-accessible surface area (backbone atoms only — not comparable to full-atom values): 6540 Å² total; per-residue (Å²): 134,55,72,66,57,50,49,52,62,74,45,29,68,64,31,30,41,29,74,56,98,90,38,82,40,79,44,36,91,93,50,84,80,73,91,70,93,77,71,66,52,52,48,83,68,50,40,62,52,53,50,52,49,52,51,48,52,42,70,73,60,33,67,67,53,56,51,52,38,32,72,73,50,35,68,66,43,36,45,52,65,77,33,66,91,74,59,76,81,86,80,79,80,75,94,79,77,80,91,71,82,88,120